Protein AF-I3YN55-F1 (afdb_monomer)

pLDDT: mean 70.25, std 20.02, range [33.38, 95.06]

Secondary structure (DSSP, 8-state):
-------------------------------------SB-HHHHHHHHHHHTTT-TTS-EEEEEEESTTSSS--TTPEEEEEEE-BSS-SS-S-EEEEEEETTEEEEEEEGGGTTTTTB-GGG-B---GGGS--B-GGG----EEEEEETTEEEE----

Structure (mmCIF, N/CA/C/O backbone):
data_AF-I3YN55-F1
#
_entry.id   AF-I3YN55-F1
#
loop_
_atom_site.group_PDB
_atom_site.id
_atom_site.type_symbol
_atom_site.label_atom_id
_atom_site.label_alt_id
_atom_site.label_comp_id
_atom_site.label_asym_id
_atom_site.label_entity_id
_atom_site.label_seq_id
_atom_site.pdbx_PDB_ins_code
_atom_site.Cartn_x
_atom_site.Cartn_y
_atom_site.Cartn_z
_atom_site.occupancy
_atom_site.B_iso_or_equiv
_atom_site.auth_seq_id
_atom_site.auth_comp_id
_atom_site.auth_asym_id
_atom_site.auth_atom_id
_atom_site.pdbx_PDB_model_num
ATOM 1 N N . MET A 1 1 ? 53.412 31.666 61.184 1.00 39.62 1 MET A N 1
ATOM 2 C CA . MET A 1 1 ? 52.924 32.895 60.521 1.00 39.62 1 MET A CA 1
ATOM 3 C C . MET A 1 1 ? 53.647 33.026 59.184 1.00 39.62 1 MET A C 1
ATOM 5 O O . MET A 1 1 ? 54.823 33.359 59.178 1.00 39.62 1 MET A O 1
ATOM 9 N N . LYS A 1 2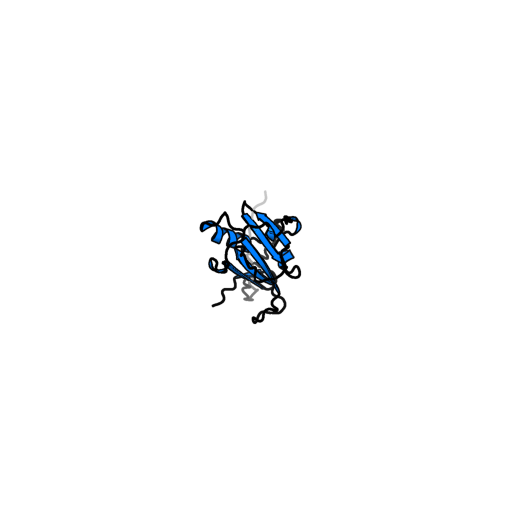 ? 53.005 32.648 58.071 1.00 39.28 2 LYS A N 1
ATOM 10 C CA . LYS A 1 2 ? 53.581 32.730 56.717 1.00 39.28 2 LYS A CA 1
ATOM 11 C C . LYS A 1 2 ? 52.986 33.952 56.015 1.00 39.28 2 LYS A C 1
ATOM 13 O O . LYS A 1 2 ? 51.767 34.058 55.927 1.00 39.28 2 LYS A O 1
ATOM 18 N N . LYS A 1 3 ? 53.842 34.877 55.572 1.00 41.66 3 LYS A N 1
ATOM 19 C CA . LYS A 1 3 ? 53.469 36.016 54.728 1.00 41.66 3 LYS A CA 1
ATOM 20 C C . LYS A 1 3 ? 53.545 35.595 53.252 1.00 41.66 3 LYS A C 1
ATOM 22 O O . LYS A 1 3 ? 54.536 35.008 52.835 1.00 41.66 3 LYS A O 1
ATOM 27 N N . ILE A 1 4 ? 52.436 35.857 52.560 1.00 52.75 4 ILE A N 1
ATOM 28 C CA . ILE A 1 4 ? 52.200 36.225 51.148 1.00 52.75 4 ILE A CA 1
ATOM 29 C C . ILE A 1 4 ? 53.457 36.388 50.276 1.00 52.75 4 ILE A C 1
ATOM 31 O O . ILE A 1 4 ? 54.363 37.074 50.721 1.00 52.75 4 ILE A O 1
ATOM 35 N N . VAL A 1 5 ? 53.432 35.895 49.023 1.00 51.53 5 VAL A N 1
ATOM 36 C CA . VAL A 1 5 ? 53.546 36.714 47.785 1.00 51.53 5 VAL A CA 1
ATOM 37 C C . VAL A 1 5 ? 52.981 35.931 46.586 1.00 51.53 5 VAL A C 1
ATOM 39 O O . VAL A 1 5 ? 53.436 34.841 46.255 1.00 51.53 5 VAL A O 1
ATOM 42 N N . LEU A 1 6 ? 51.965 36.531 45.963 1.00 48.44 6 LEU A N 1
ATOM 43 C CA . LEU A 1 6 ? 51.411 36.246 44.638 1.00 48.44 6 LEU A CA 1
ATOM 44 C C . LEU A 1 6 ? 52.438 36.623 43.559 1.00 48.44 6 LEU A C 1
ATOM 46 O O . LEU A 1 6 ? 52.947 37.741 43.595 1.00 48.44 6 LEU A O 1
ATOM 50 N N . LEU A 1 7 ? 52.655 35.775 42.551 1.00 42.97 7 LEU A N 1
ATOM 51 C CA . LEU A 1 7 ? 53.180 36.249 41.270 1.00 42.97 7 LEU A CA 1
ATOM 52 C C . LEU A 1 7 ? 52.456 35.557 40.112 1.00 42.97 7 LEU A C 1
ATOM 54 O O . LEU A 1 7 ? 52.607 34.363 39.874 1.00 42.97 7 LEU A O 1
ATOM 58 N N . PHE A 1 8 ? 51.632 36.351 39.432 1.00 48.06 8 PHE A N 1
ATOM 59 C CA . PHE A 1 8 ? 51.038 36.059 38.135 1.00 48.06 8 PHE A CA 1
ATOM 60 C C . PHE A 1 8 ? 52.136 36.085 37.068 1.00 48.06 8 PHE A C 1
ATOM 62 O O . PHE A 1 8 ? 52.762 37.122 36.860 1.00 48.06 8 PHE A O 1
ATOM 69 N N . THR A 1 9 ? 52.303 34.994 36.328 1.00 55.94 9 THR A N 1
ATOM 70 C CA . THR A 1 9 ? 52.947 35.023 35.012 1.00 55.94 9 THR A CA 1
ATOM 71 C C . THR A 1 9 ? 52.042 34.332 34.006 1.00 55.94 9 THR A C 1
ATOM 73 O O . THR A 1 9 ? 51.956 33.112 33.907 1.00 55.94 9 THR A O 1
ATOM 76 N N . VAL A 1 10 ? 51.321 35.176 33.271 1.00 47.19 10 VAL A N 1
ATOM 77 C CA . VAL A 1 10 ? 50.621 34.834 32.038 1.00 47.19 10 VAL A CA 1
ATOM 78 C C . VAL A 1 10 ? 51.676 34.484 30.991 1.00 47.19 10 VAL A C 1
ATOM 80 O O . VAL A 1 10 ? 52.500 35.328 30.648 1.00 47.19 10 VAL A O 1
ATOM 83 N N . LEU A 1 11 ? 51.633 33.262 30.462 1.00 40.94 11 LEU A N 1
ATOM 84 C CA . LEU A 1 11 ? 52.306 32.917 29.213 1.00 40.94 11 LEU A CA 1
ATOM 85 C C . LEU A 1 11 ? 51.248 32.430 28.222 1.00 40.94 11 LEU A C 1
ATOM 87 O O . LEU A 1 11 ? 50.821 31.278 28.235 1.00 40.94 11 LEU A O 1
ATOM 91 N N . VAL A 1 12 ? 50.793 33.362 27.389 1.00 47.50 12 VAL A N 1
ATOM 92 C CA . VAL A 1 12 ? 50.021 33.073 26.183 1.00 47.50 12 VAL A CA 1
ATOM 93 C C . VAL A 1 12 ? 51.016 32.637 25.113 1.00 47.50 12 VAL A C 1
ATOM 95 O O . VAL A 1 12 ? 51.844 33.435 24.678 1.00 47.50 12 VAL A O 1
ATOM 98 N N . LEU A 1 13 ? 50.923 31.386 24.668 1.00 43.25 13 LEU A N 1
ATOM 99 C CA . LEU A 1 13 ? 51.527 30.942 23.415 1.00 43.25 13 LEU A CA 1
ATOM 100 C C . LEU A 1 13 ? 50.423 30.819 22.365 1.00 43.25 13 LEU A C 1
ATOM 102 O O . LEU A 1 13 ? 49.684 29.840 22.311 1.00 43.25 13 LEU A O 1
ATOM 106 N N . PHE A 1 14 ? 50.324 31.852 21.529 1.00 42.97 14 PHE A N 1
ATOM 107 C CA . PHE A 1 14 ? 49.697 31.770 20.217 1.00 42.97 14 PHE A CA 1
ATOM 108 C C . PHE A 1 14 ? 50.627 30.994 19.282 1.00 42.97 14 PHE A C 1
ATOM 110 O O . PHE A 1 14 ? 51.683 31.504 18.918 1.00 42.97 14 PHE A O 1
ATOM 117 N N . ALA A 1 15 ? 50.218 29.804 18.847 1.00 42.38 15 ALA A N 1
ATOM 118 C CA . ALA A 1 15 ? 50.625 29.241 17.560 1.00 42.38 15 ALA A CA 1
ATOM 119 C C . ALA A 1 15 ? 49.695 28.082 17.182 1.00 42.38 15 ALA A C 1
ATOM 121 O O . ALA A 1 15 ? 49.741 27.011 17.778 1.00 42.38 15 ALA A O 1
ATOM 122 N N . GLY A 1 16 ? 48.851 28.304 16.174 1.00 35.97 16 GLY A N 1
ATOM 123 C CA . GLY A 1 16 ? 47.953 27.279 15.652 1.00 35.97 16 GLY A CA 1
ATOM 124 C C . GLY A 1 16 ? 47.027 27.782 14.552 1.00 35.97 16 GLY A C 1
ATOM 125 O O . GLY A 1 16 ? 45.818 27.598 14.629 1.00 35.97 16 GLY A O 1
ATOM 126 N N . CYS A 1 17 ? 47.571 28.442 13.527 1.00 40.53 17 CYS A N 1
ATOM 127 C CA . CYS A 1 17 ? 46.840 28.659 12.282 1.00 40.53 17 CYS A CA 1
ATOM 128 C C . CYS A 1 17 ? 46.545 27.309 11.614 1.00 40.53 17 CYS A C 1
ATOM 130 O O . CYS A 1 17 ? 47.478 26.615 11.218 1.00 40.53 17 CYS A O 1
ATOM 132 N N . LYS A 1 18 ? 45.268 26.998 11.372 1.00 40.03 18 LYS A N 1
ATOM 133 C CA . LYS A 1 18 ? 44.796 26.611 10.032 1.00 40.03 18 LYS A CA 1
ATOM 134 C C . LYS A 1 18 ? 43.278 26.706 9.942 1.00 40.03 18 LYS A C 1
ATOM 136 O O . LYS A 1 18 ? 42.528 26.039 10.644 1.00 40.03 18 LYS A O 1
ATOM 141 N N . HIS A 1 19 ? 42.852 27.567 9.030 1.00 44.50 19 HIS A N 1
ATOM 142 C CA . HIS A 1 19 ? 41.476 27.736 8.614 1.00 44.50 19 HIS A CA 1
ATOM 143 C C . HIS A 1 19 ? 41.019 26.475 7.865 1.00 44.50 19 HIS A C 1
ATOM 145 O O . HIS A 1 19 ? 41.485 26.194 6.763 1.00 44.50 19 HIS A O 1
ATOM 151 N N . ARG A 1 20 ? 40.085 25.732 8.451 1.00 36.06 20 ARG A N 1
ATOM 152 C CA . ARG A 1 20 ? 39.015 25.046 7.724 1.00 36.06 20 ARG A CA 1
ATOM 153 C C . ARG A 1 20 ? 37.811 25.044 8.650 1.00 36.06 20 ARG A C 1
ATOM 155 O O . ARG A 1 20 ? 37.790 24.322 9.640 1.00 36.06 20 ARG A O 1
ATOM 162 N N . LYS A 1 21 ? 36.809 25.865 8.327 1.00 37.12 21 LYS A N 1
ATOM 163 C CA . LYS A 1 21 ? 35.440 25.581 8.751 1.00 37.12 21 LYS A CA 1
ATOM 164 C C . LYS A 1 21 ? 35.096 24.223 8.146 1.00 37.12 21 LYS A C 1
ATOM 166 O O . LYS A 1 21 ? 34.799 24.135 6.960 1.00 37.12 21 LYS A O 1
ATOM 171 N N . ALA A 1 22 ? 35.201 23.167 8.941 1.00 35.62 22 ALA A N 1
ATOM 172 C CA . ALA A 1 22 ? 34.354 22.018 8.712 1.00 35.62 22 ALA A CA 1
ATOM 173 C C . ALA A 1 22 ? 32.947 22.516 9.036 1.00 35.62 22 ALA A C 1
ATOM 175 O O . ALA A 1 22 ? 32.636 22.802 10.192 1.00 35.62 22 ALA A O 1
ATOM 176 N N . ILE A 1 23 ? 32.129 22.713 8.003 1.00 35.97 23 ILE A N 1
ATOM 177 C CA . ILE A 1 23 ? 30.688 22.644 8.193 1.00 35.97 23 ILE A CA 1
ATOM 178 C C . ILE A 1 23 ? 30.477 21.219 8.685 1.00 35.97 23 ILE A C 1
ATOM 180 O O . ILE A 1 23 ? 30.603 20.262 7.923 1.00 35.97 23 ILE A O 1
ATOM 184 N N . ARG A 1 24 ? 30.287 21.081 9.994 1.00 33.38 24 ARG A N 1
ATOM 185 C CA . ARG A 1 24 ? 29.688 19.891 10.564 1.00 33.38 24 ARG A CA 1
ATOM 186 C C . ARG A 1 24 ? 28.245 19.980 10.087 1.00 33.38 24 ARG A C 1
ATOM 188 O O . ARG A 1 24 ? 27.444 20.698 10.671 1.00 33.38 24 ARG A O 1
ATOM 195 N N . VAL A 1 25 ? 27.973 19.384 8.929 1.00 37.00 25 VAL A N 1
ATOM 196 C CA . VAL A 1 25 ? 26.637 18.858 8.697 1.00 37.00 25 VAL A CA 1
ATOM 197 C C . VAL A 1 25 ? 26.527 17.820 9.799 1.00 37.00 25 VAL A C 1
ATOM 199 O O . VAL A 1 25 ? 27.290 16.852 9.815 1.00 37.00 25 VAL A O 1
ATOM 202 N N . GLU A 1 26 ? 25.742 18.133 10.825 1.00 34.25 26 GLU A N 1
ATOM 203 C CA . GLU A 1 26 ? 25.137 17.087 11.627 1.00 34.25 26 GLU A CA 1
ATOM 204 C C . GLU A 1 26 ? 24.426 16.201 10.616 1.00 34.25 26 GLU A C 1
ATOM 206 O O . GLU A 1 26 ? 23.372 16.536 10.084 1.00 34.25 26 GLU A O 1
ATOM 211 N N . ASP A 1 27 ? 25.110 15.123 10.252 1.00 37.09 27 ASP A N 1
ATOM 212 C CA . ASP A 1 27 ? 24.478 13.944 9.714 1.00 37.09 27 ASP A CA 1
ATOM 213 C C . ASP A 1 27 ? 23.685 13.382 10.893 1.00 37.09 27 ASP A C 1
ATOM 215 O O . ASP A 1 27 ? 24.118 12.470 11.601 1.00 37.09 27 ASP A O 1
ATOM 219 N N . GLU A 1 28 ? 22.542 14.017 11.165 1.00 37.75 28 GLU A N 1
ATOM 220 C CA . GLU A 1 28 ? 21.401 13.336 11.748 1.00 37.75 28 GLU A CA 1
ATOM 221 C C . GLU A 1 28 ? 20.988 12.290 10.713 1.00 37.75 28 GLU A C 1
ATOM 223 O O . GLU A 1 28 ? 19.987 12.408 10.013 1.00 37.75 28 GLU A O 1
ATOM 228 N N . THR A 1 29 ? 21.808 11.244 10.606 1.00 42.94 29 THR A N 1
ATOM 229 C CA . THR A 1 29 ? 21.285 9.923 10.316 1.00 42.94 29 THR A CA 1
ATOM 230 C C . THR A 1 29 ? 20.103 9.783 11.261 1.00 42.94 29 THR A C 1
ATOM 232 O O . THR A 1 29 ? 20.299 9.885 12.480 1.00 42.94 29 THR A O 1
ATOM 235 N N . PRO A 1 30 ? 18.867 9.625 10.759 1.00 40.34 30 PRO A N 1
ATOM 236 C CA . PRO A 1 30 ? 17.806 9.214 11.636 1.00 40.34 30 PRO A CA 1
ATOM 237 C C . PRO A 1 30 ? 18.299 7.878 12.173 1.00 40.34 30 PRO A C 1
ATOM 239 O O . PRO A 1 30 ? 18.403 6.891 11.442 1.00 40.34 30 PRO A O 1
ATOM 242 N N . GLN A 1 31 ? 18.663 7.857 13.452 1.00 40.09 31 GLN A N 1
ATOM 243 C CA . GLN A 1 31 ? 18.502 6.669 14.255 1.00 40.09 31 GLN A CA 1
ATOM 244 C C . GLN A 1 31 ? 17.010 6.362 14.153 1.00 40.09 31 GLN A C 1
ATOM 246 O O . GLN A 1 31 ? 16.216 6.803 14.978 1.00 40.09 31 GLN A O 1
ATOM 251 N N . ASN A 1 32 ? 16.628 5.661 13.081 1.00 40.75 32 ASN A N 1
ATOM 252 C CA . ASN A 1 32 ? 15.409 4.893 13.018 1.00 40.75 32 ASN A CA 1
ATOM 253 C C . ASN A 1 32 ? 15.582 3.875 14.141 1.00 40.75 32 ASN A C 1
ATOM 255 O O . ASN A 1 32 ? 16.064 2.762 13.948 1.00 40.75 32 ASN A O 1
ATOM 259 N N . SER A 1 33 ? 15.209 4.274 15.358 1.00 42.28 33 SER A N 1
ATOM 260 C CA . SER A 1 33 ? 14.416 3.373 16.163 1.00 42.28 33 SER A CA 1
ATOM 261 C C . SER A 1 33 ? 13.395 2.806 15.195 1.00 42.28 33 SER A C 1
ATOM 263 O O . SER A 1 33 ? 12.657 3.579 14.583 1.00 42.28 33 SER A O 1
ATOM 265 N N . GLU A 1 34 ? 13.444 1.499 14.974 1.00 49.69 34 GLU A N 1
ATOM 266 C CA . GLU A 1 34 ? 12.365 0.742 14.360 1.00 49.69 34 GLU A CA 1
ATOM 267 C C . GLU A 1 34 ? 11.110 0.986 15.213 1.00 49.69 34 GLU A C 1
ATOM 269 O O . GLU A 1 34 ? 10.690 0.154 16.015 1.00 49.69 34 GLU A O 1
ATOM 274 N N . GLU A 1 35 ? 10.520 2.178 15.120 1.00 55.62 35 GLU A N 1
ATOM 275 C CA . GLU A 1 35 ? 9.115 2.337 15.396 1.00 55.62 35 GLU A CA 1
ATOM 276 C C . GLU A 1 35 ? 8.470 1.327 14.464 1.00 55.62 35 GLU A C 1
ATOM 278 O O . GLU A 1 35 ? 8.640 1.398 13.248 1.00 55.62 35 GLU A O 1
ATOM 283 N N . SER A 1 36 ? 7.844 0.316 15.060 1.00 66.31 36 SER A N 1
ATOM 284 C CA . SER A 1 36 ? 7.122 -0.741 14.365 1.00 66.31 36 SER A CA 1
ATOM 285 C C . SER A 1 36 ? 5.967 -0.104 13.587 1.00 66.31 36 SER A C 1
ATOM 287 O O . SER A 1 36 ? 4.820 -0.120 14.035 1.00 66.31 36 SER A O 1
ATOM 289 N N . PHE A 1 37 ? 6.264 0.518 12.449 1.00 83.94 37 PHE A N 1
ATOM 290 C CA . PHE A 1 37 ? 5.278 1.141 11.589 1.00 83.94 37 PHE A CA 1
ATOM 291 C C . PHE A 1 37 ? 4.556 0.052 10.799 1.00 83.94 37 PHE A C 1
ATOM 293 O O . PHE A 1 37 ? 5.160 -0.896 10.307 1.00 83.94 37 PHE A O 1
ATOM 300 N N . VAL A 1 38 ? 3.238 0.193 10.667 1.00 92.00 38 VAL A N 1
ATOM 301 C CA . VAL A 1 38 ? 2.433 -0.727 9.849 1.00 92.00 38 VAL A CA 1
ATOM 302 C C . VAL A 1 38 ? 2.576 -0.389 8.365 1.00 92.00 38 VAL A C 1
ATOM 304 O O . VAL A 1 38 ? 2.669 -1.280 7.529 1.00 92.00 38 VAL A O 1
ATOM 307 N N . LEU A 1 39 ? 2.626 0.905 8.044 1.00 92.75 39 LEU A N 1
ATOM 308 C CA . LEU A 1 39 ? 2.874 1.456 6.714 1.00 92.75 39 LEU A CA 1
ATOM 309 C C . LEU A 1 39 ? 3.794 2.667 6.865 1.00 92.75 39 LEU A C 1
ATOM 311 O O . LEU A 1 39 ? 3.651 3.427 7.826 1.00 92.75 39 LEU A O 1
ATOM 315 N N . HIS A 1 40 ? 4.723 2.845 5.929 1.00 92.69 40 HIS A N 1
ATOM 316 C CA . HIS A 1 40 ? 5.739 3.886 6.000 1.00 92.69 40 HIS A CA 1
ATOM 317 C C . HIS A 1 40 ? 5.105 5.273 6.250 1.00 92.69 40 HIS A C 1
ATOM 319 O O . HIS A 1 40 ? 4.161 5.645 5.536 1.00 92.69 40 HIS A O 1
ATOM 325 N N . PRO A 1 41 ? 5.617 6.077 7.207 1.00 89.25 41 PRO A N 1
ATOM 326 C CA . PRO A 1 41 ? 4.986 7.329 7.635 1.00 89.25 41 PRO A CA 1
ATOM 327 C C . PRO A 1 41 ? 4.672 8.312 6.503 1.00 89.25 41 PRO A C 1
ATOM 329 O O . PRO A 1 41 ? 3.614 8.931 6.507 1.00 89.25 41 PRO A O 1
ATOM 332 N N . THR A 1 42 ? 5.539 8.425 5.492 1.00 89.00 42 THR A N 1
ATOM 333 C CA . THR A 1 42 ? 5.302 9.283 4.315 1.00 89.00 42 THR A CA 1
ATOM 334 C C . THR A 1 42 ? 4.063 8.876 3.514 1.00 89.00 42 THR A C 1
ATOM 336 O O . THR A 1 42 ? 3.304 9.739 3.077 1.00 89.00 42 THR A O 1
ATOM 339 N N . ILE A 1 43 ? 3.836 7.571 3.337 1.00 90.31 43 ILE A N 1
ATOM 340 C CA . ILE A 1 43 ? 2.669 7.051 2.613 1.00 90.31 43 ILE A CA 1
ATOM 341 C C . ILE A 1 43 ? 1.415 7.303 3.456 1.00 90.31 43 ILE A C 1
ATOM 343 O O . ILE A 1 43 ? 0.413 7.802 2.950 1.00 90.31 43 ILE A O 1
ATOM 347 N N . MET A 1 44 ? 1.499 7.040 4.764 1.00 89.62 44 MET A N 1
ATOM 348 C CA . MET A 1 44 ? 0.417 7.306 5.714 1.00 89.62 44 MET A CA 1
ATOM 349 C C . MET A 1 44 ? 0.032 8.790 5.764 1.00 89.62 44 MET A C 1
ATOM 351 O O . MET A 1 44 ? -1.150 9.129 5.753 1.00 89.62 44 MET A O 1
ATOM 355 N N . ALA A 1 45 ? 1.019 9.686 5.793 1.00 88.31 45 ALA A N 1
ATOM 356 C CA . ALA A 1 45 ? 0.799 11.127 5.790 1.00 88.31 45 ALA A CA 1
ATOM 357 C C . ALA A 1 45 ? 0.060 11.575 4.525 1.00 88.31 45 ALA A C 1
ATOM 359 O O . ALA A 1 45 ? -0.890 12.347 4.623 1.00 88.31 45 ALA A O 1
ATOM 360 N N . ALA A 1 46 ? 0.435 11.034 3.363 1.00 86.75 46 ALA A N 1
ATOM 361 C CA . ALA A 1 46 ? -0.274 11.299 2.120 1.00 86.75 46 ALA A CA 1
ATOM 362 C C . ALA A 1 46 ? -1.722 10.801 2.189 1.00 86.75 46 ALA A C 1
ATOM 364 O O . ALA A 1 46 ? -2.640 11.577 1.956 1.00 86.75 46 ALA A O 1
ATOM 365 N N . ILE A 1 47 ? -1.955 9.549 2.597 1.00 87.25 47 ILE A N 1
ATOM 366 C CA . ILE A 1 47 ? -3.315 9.015 2.775 1.00 87.25 47 ILE A CA 1
ATOM 367 C C . ILE A 1 47 ? -4.155 9.928 3.679 1.00 87.25 47 ILE A C 1
ATOM 369 O O . ILE A 1 47 ? -5.303 10.209 3.352 1.00 87.25 47 ILE A O 1
ATOM 373 N N . LYS A 1 48 ? -3.597 10.428 4.788 1.00 85.25 48 LYS A N 1
ATOM 374 C CA . LYS A 1 48 ? -4.294 11.353 5.696 1.00 85.25 48 LYS A CA 1
ATOM 375 C C . LYS A 1 48 ? -4.580 12.706 5.035 1.00 85.25 48 LYS A C 1
ATOM 377 O O . LYS A 1 48 ? -5.696 13.202 5.163 1.00 85.25 48 LYS A O 1
ATOM 382 N N . GLU A 1 49 ? -3.625 13.267 4.295 1.00 83.56 49 GLU A N 1
ATOM 383 C CA . GLU A 1 49 ? -3.797 14.494 3.498 1.00 83.56 49 GLU A CA 1
ATOM 384 C C . GLU A 1 49 ? -4.989 14.366 2.531 1.00 83.56 49 GLU A C 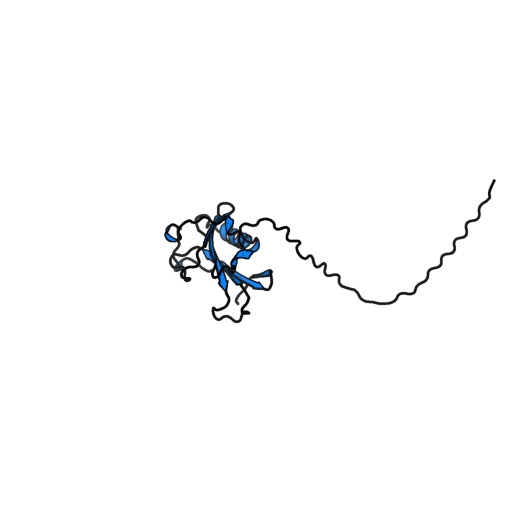1
ATOM 386 O O . GLU A 1 49 ? -5.846 15.249 2.482 1.00 83.56 49 GLU A O 1
ATOM 391 N N . PHE A 1 50 ? -5.113 13.228 1.841 1.00 75.94 50 PHE A N 1
ATOM 392 C CA . PHE A 1 50 ? -6.227 12.960 0.925 1.00 75.94 50 PHE A CA 1
ATOM 393 C C . PHE A 1 50 ? -7.520 12.535 1.640 1.00 75.94 50 PHE A C 1
ATOM 395 O O . PHE A 1 50 ? -8.615 12.891 1.207 1.00 75.94 50 PHE A O 1
ATOM 402 N N . GLY A 1 51 ? -7.428 11.826 2.765 1.00 68.88 51 GLY A N 1
ATOM 403 C CA . GLY A 1 51 ? -8.566 11.332 3.546 1.00 68.88 51 GLY A CA 1
ATOM 404 C C . GLY A 1 51 ? -9.333 12.426 4.277 1.00 68.88 51 GLY A C 1
ATOM 405 O O . GLY A 1 51 ? -10.553 12.328 4.415 1.00 68.88 51 GLY A O 1
ATOM 406 N N . LEU A 1 52 ? -8.656 13.518 4.642 1.00 56.44 52 LEU A N 1
ATOM 407 C CA . LEU A 1 52 ? -9.289 14.733 5.161 1.00 56.44 52 LEU A CA 1
ATOM 408 C C . LEU A 1 52 ? -10.199 15.433 4.125 1.00 56.44 52 LEU A C 1
ATOM 410 O O . LEU A 1 52 ? -10.908 16.366 4.489 1.00 56.44 52 LEU A O 1
ATOM 414 N N . SER A 1 53 ? -10.235 14.973 2.862 1.00 51.06 53 SER A N 1
ATOM 415 C CA . SER A 1 53 ? -11.011 15.584 1.770 1.00 51.06 53 SER A CA 1
ATOM 416 C C . SER A 1 53 ? -12.356 14.913 1.404 1.00 51.06 53 SER A C 1
ATOM 418 O O . SER A 1 53 ? -12.898 15.242 0.354 1.00 51.06 53 SER A O 1
ATOM 420 N N . ASN A 1 54 ? -12.960 14.091 2.289 1.00 54.62 54 ASN A N 1
ATOM 421 C CA . ASN A 1 54 ? -14.346 13.531 2.223 1.00 54.62 54 ASN A CA 1
ATOM 422 C C . ASN A 1 54 ? -14.524 12.049 1.803 1.00 54.62 54 ASN A C 1
ATOM 424 O O . ASN A 1 54 ? -15.594 11.682 1.313 1.00 54.62 54 ASN A O 1
ATOM 428 N N . HIS A 1 55 ? -13.534 11.168 1.989 1.00 61.03 55 HIS A N 1
ATOM 429 C CA . HIS A 1 55 ? -13.578 9.806 1.416 1.00 61.03 55 HIS A CA 1
ATOM 430 C C . HIS A 1 55 ? -13.244 8.672 2.398 1.00 61.03 55 HIS A C 1
ATOM 432 O O . HIS A 1 55 ? -12.506 7.748 2.064 1.00 61.03 55 HIS A O 1
ATOM 438 N N . THR A 1 56 ? -13.788 8.717 3.617 1.00 62.88 56 THR A N 1
ATOM 439 C CA . THR A 1 56 ? -13.563 7.670 4.635 1.00 62.88 56 THR A CA 1
ATOM 440 C C . THR A 1 56 ? -14.197 6.318 4.293 1.00 62.88 56 THR A C 1
ATOM 442 O O . THR A 1 56 ? -13.864 5.319 4.918 1.00 62.88 56 THR A O 1
ATOM 445 N N . ASP A 1 57 ? -15.091 6.258 3.303 1.00 72.00 57 ASP A N 1
ATOM 446 C CA . ASP A 1 57 ? -15.736 5.026 2.842 1.00 72.00 57 ASP A CA 1
ATOM 447 C C . ASP A 1 57 ? -14.980 4.326 1.698 1.00 72.00 57 ASP A C 1
ATOM 449 O O . ASP A 1 57 ? -15.464 3.324 1.159 1.00 72.00 57 ASP A O 1
ATOM 453 N N . ARG A 1 58 ? -13.822 4.867 1.295 1.00 81.56 58 ARG A N 1
ATOM 454 C CA . ARG A 1 58 ? -13.015 4.369 0.178 1.00 81.56 58 ARG A CA 1
ATOM 455 C C . ARG A 1 58 ? -11.784 3.628 0.682 1.00 81.56 58 ARG A C 1
ATOM 457 O O . ARG A 1 58 ? -11.143 4.040 1.643 1.00 81.56 58 ARG A O 1
ATOM 464 N N . ILE A 1 59 ? -11.434 2.554 -0.018 1.00 88.81 59 ILE A N 1
ATOM 465 C CA . ILE A 1 59 ? -10.204 1.801 0.230 1.00 88.81 59 ILE A CA 1
ATOM 466 C C . ILE A 1 59 ? -9.083 2.462 -0.569 1.00 88.81 59 ILE A C 1
ATOM 468 O O . ILE A 1 59 ? -9.214 2.653 -1.780 1.00 88.81 59 ILE A O 1
ATOM 472 N N . TYR A 1 60 ? -7.987 2.809 0.099 1.00 90.06 60 TYR A N 1
ATOM 473 C CA . TYR A 1 60 ? -6.775 3.267 -0.581 1.00 90.06 60 TYR A CA 1
ATOM 474 C C . TYR A 1 60 ? -6.025 2.068 -1.143 1.00 90.06 60 TYR A C 1
ATOM 476 O O . TYR A 1 60 ? -5.929 1.046 -0.477 1.00 90.06 60 TYR A O 1
ATOM 484 N N . ALA A 1 61 ? -5.476 2.189 -2.342 1.00 90.38 61 ALA A N 1
ATOM 485 C CA . ALA A 1 61 ? -4.595 1.197 -2.931 1.00 90.38 61 ALA A CA 1
ATOM 486 C C . ALA A 1 61 ? -3.173 1.764 -2.987 1.00 90.38 61 ALA A C 1
ATOM 488 O O . ALA A 1 61 ? -2.954 2.854 -3.519 1.00 90.38 61 ALA A O 1
ATOM 489 N N . VAL A 1 62 ? -2.217 1.028 -2.420 1.00 91.31 62 VAL A N 1
ATOM 490 C CA . VAL A 1 62 ? -0.786 1.331 -2.516 1.00 91.31 62 VAL A CA 1
ATOM 491 C C . VAL A 1 62 ? -0.136 0.266 -3.383 1.00 91.31 62 VAL A C 1
ATOM 493 O O . VAL A 1 62 ? -0.184 -0.919 -3.050 1.00 91.31 62 VAL A O 1
ATOM 496 N N . TYR A 1 63 ? 0.468 0.695 -4.485 1.00 89.06 63 TYR A N 1
ATOM 497 C CA . TYR A 1 63 ? 1.169 -0.166 -5.425 1.00 89.06 63 TYR A CA 1
ATOM 498 C C . TYR A 1 63 ? 2.670 0.037 -5.288 1.00 89.06 63 TYR A C 1
ATOM 500 O O . TYR A 1 63 ? 3.161 1.149 -5.470 1.00 89.06 63 TYR A O 1
ATOM 508 N N . PHE A 1 64 ? 3.381 -1.048 -5.015 1.00 88.62 64 PHE A N 1
ATOM 509 C CA . PHE A 1 64 ? 4.830 -1.142 -5.081 1.00 88.62 64 PHE A CA 1
ATOM 510 C C . PHE A 1 64 ? 5.204 -1.894 -6.363 1.00 88.62 64 PHE A C 1
ATOM 512 O O . PHE A 1 64 ? 4.785 -3.041 -6.561 1.00 88.62 64 PHE A O 1
ATOM 519 N N . THR A 1 65 ? 5.956 -1.244 -7.252 1.00 81.19 65 THR A N 1
ATOM 520 C CA . THR A 1 65 ? 6.406 -1.831 -8.524 1.00 81.19 65 THR A CA 1
ATOM 521 C C . THR A 1 65 ? 7.877 -1.534 -8.802 1.00 81.19 65 THR A C 1
ATOM 523 O O . THR A 1 65 ? 8.444 -0.572 -8.286 1.00 81.19 65 THR A O 1
ATOM 526 N N . ASP A 1 66 ? 8.502 -2.398 -9.599 1.00 74.00 66 ASP A N 1
ATOM 527 C CA . ASP A 1 66 ? 9.852 -2.225 -10.125 1.00 74.00 66 ASP A CA 1
ATOM 528 C C . ASP A 1 66 ? 9.847 -1.452 -11.457 1.00 74.00 66 ASP A C 1
ATOM 530 O O . ASP A 1 66 ? 8.942 -1.600 -12.272 1.00 74.00 66 ASP A O 1
ATOM 534 N N . THR A 1 67 ? 10.895 -0.656 -11.682 1.00 59.38 67 THR A N 1
ATOM 535 C CA . THR A 1 67 ? 11.117 0.319 -12.777 1.00 59.38 67 THR A CA 1
ATOM 536 C C . THR A 1 67 ? 11.257 -0.248 -14.205 1.00 59.38 67 THR A C 1
ATOM 538 O O . THR A 1 67 ? 11.841 0.391 -15.081 1.00 59.38 67 THR A O 1
ATOM 541 N N . ASN A 1 68 ? 10.749 -1.445 -14.512 1.00 53.62 68 ASN A N 1
ATOM 542 C CA . ASN A 1 68 ? 10.855 -2.001 -15.877 1.00 53.62 68 ASN A CA 1
ATOM 543 C C . ASN A 1 68 ? 9.782 -1.487 -16.864 1.00 53.62 68 ASN A C 1
ATOM 545 O O . ASN A 1 68 ? 9.671 -1.993 -17.978 1.00 53.62 68 ASN A O 1
ATOM 549 N N . ASP A 1 69 ? 9.012 -0.475 -16.487 1.00 48.19 69 ASP A N 1
ATOM 550 C CA . ASP A 1 69 ? 7.853 0.089 -17.184 1.00 48.19 69 ASP A CA 1
ATOM 551 C C . ASP A 1 69 ? 8.170 1.295 -18.101 1.00 48.19 69 ASP A C 1
ATOM 553 O O . ASP A 1 69 ? 7.268 1.947 -18.624 1.00 48.19 69 ASP A O 1
ATOM 557 N N . GLY A 1 70 ? 9.449 1.536 -18.416 1.00 45.06 70 GLY A N 1
ATOM 558 C CA . GLY A 1 70 ? 9.847 2.336 -19.588 1.00 45.06 70 GLY A CA 1
ATOM 559 C C . GLY A 1 70 ? 10.067 3.836 -19.361 1.00 45.06 70 GLY A C 1
ATOM 560 O O . GLY A 1 70 ? 10.311 4.559 -20.327 1.00 45.06 70 GLY A O 1
ATOM 561 N N . PHE A 1 71 ? 10.056 4.309 -18.114 1.00 42.91 71 PHE A N 1
ATOM 562 C CA . PHE A 1 71 ? 10.529 5.650 -17.759 1.00 42.91 71 PHE A CA 1
ATOM 563 C C . PHE A 1 71 ? 12.012 5.601 -17.365 1.00 42.91 71 PHE A C 1
ATOM 565 O O . PHE A 1 71 ? 12.474 4.633 -16.769 1.00 42.91 71 PHE A O 1
ATOM 572 N N . THR A 1 72 ? 12.790 6.628 -17.723 1.00 43.44 72 THR A N 1
ATOM 573 C CA . THR A 1 72 ? 14.217 6.755 -17.371 1.00 43.44 72 THR A CA 1
ATOM 574 C C . THR A 1 72 ? 14.397 6.939 -15.862 1.00 43.44 72 THR A C 1
ATOM 576 O O . THR A 1 72 ? 14.587 8.053 -15.380 1.00 43.44 72 THR A O 1
ATOM 579 N N . MET A 1 73 ? 14.335 5.839 -15.123 1.00 48.22 73 MET A N 1
ATOM 580 C CA . MET A 1 73 ? 14.726 5.708 -13.722 1.00 48.22 73 MET A CA 1
ATOM 581 C C . MET A 1 73 ? 15.682 4.518 -13.600 1.00 48.22 73 MET A C 1
ATOM 583 O O . MET A 1 73 ? 15.714 3.641 -14.469 1.00 48.22 73 MET A O 1
ATOM 587 N N . LEU A 1 74 ? 16.560 4.529 -12.597 1.00 48.94 74 LEU A N 1
ATOM 588 C CA . LEU A 1 74 ? 17.580 3.492 -12.475 1.00 48.94 74 LEU A CA 1
ATOM 589 C C . LEU A 1 74 ? 16.892 2.171 -12.106 1.00 48.94 74 LEU A C 1
ATOM 591 O O . LEU A 1 74 ? 15.941 2.147 -11.335 1.00 48.94 74 LEU A O 1
ATOM 595 N N . LYS A 1 75 ? 17.406 1.057 -12.640 1.00 47.69 75 LYS A N 1
ATOM 596 C CA . LYS A 1 75 ? 16.882 -0.327 -12.540 1.00 47.69 75 LYS A CA 1
ATOM 597 C C . LYS A 1 75 ? 16.695 -0.870 -11.101 1.00 47.69 75 LYS A C 1
ATOM 599 O O . LYS A 1 75 ? 16.434 -2.054 -10.922 1.00 47.69 75 LYS A O 1
ATOM 604 N N . GLN A 1 76 ? 16.932 -0.051 -10.082 1.00 52.88 76 GLN A N 1
ATOM 605 C CA . GLN A 1 76 ? 16.922 -0.400 -8.662 1.00 52.88 76 GLN A CA 1
ATOM 606 C C . GLN A 1 76 ? 15.870 0.381 -7.864 1.00 52.88 76 GLN A C 1
ATOM 608 O O . GLN A 1 76 ? 15.702 0.105 -6.680 1.00 52.88 76 GLN A O 1
ATOM 613 N N . ASP A 1 77 ? 15.159 1.319 -8.490 1.00 65.31 77 ASP A N 1
ATOM 614 C CA . ASP A 1 77 ? 14.220 2.179 -7.778 1.00 65.31 77 ASP A CA 1
ATOM 615 C C . ASP A 1 77 ? 12.856 1.472 -7.661 1.00 65.31 77 ASP A C 1
ATOM 617 O O . ASP A 1 77 ? 12.298 1.010 -8.664 1.00 65.31 77 ASP A O 1
ATOM 621 N N . THR A 1 78 ? 12.318 1.381 -6.440 1.00 75.38 78 THR A N 1
ATOM 622 C CA . THR A 1 78 ? 10.916 1.000 -6.197 1.00 75.38 78 THR A CA 1
ATOM 623 C C . THR A 1 78 ? 10.033 2.214 -6.473 1.00 75.38 78 THR A C 1
ATOM 625 O O . THR A 1 78 ? 10.269 3.298 -5.933 1.00 75.38 78 THR A O 1
ATOM 628 N N . LEU A 1 79 ? 8.998 2.036 -7.290 1.00 81.69 79 LEU A N 1
ATOM 629 C CA . LEU A 1 79 ? 7.948 3.028 -7.494 1.00 81.69 79 LEU A CA 1
ATOM 630 C C . LEU A 1 79 ? 6.784 2.735 -6.559 1.00 81.69 79 LEU A C 1
ATOM 632 O O . LEU A 1 79 ? 6.337 1.592 -6.441 1.00 81.69 79 LEU A O 1
ATOM 636 N N . ILE A 1 80 ? 6.301 3.786 -5.904 1.00 86.12 80 ILE A N 1
ATOM 637 C CA . ILE A 1 80 ? 5.173 3.727 -4.981 1.00 86.12 80 ILE A CA 1
ATOM 638 C C . ILE A 1 80 ? 4.060 4.590 -5.560 1.00 86.12 80 ILE A C 1
ATOM 640 O O . ILE A 1 80 ? 4.221 5.806 -5.674 1.00 86.12 80 ILE A O 1
ATOM 644 N N . TYR A 1 81 ? 2.927 3.978 -5.889 1.00 86.31 81 TYR A N 1
ATOM 645 C CA . TYR A 1 81 ? 1.726 4.684 -6.325 1.00 86.31 81 TYR A CA 1
ATOM 646 C C . TYR A 1 81 ? 0.649 4.578 -5.262 1.00 86.31 81 TYR A C 1
ATOM 648 O O . TYR A 1 81 ? 0.345 3.492 -4.780 1.00 86.31 81 TYR A O 1
ATOM 656 N N . LEU A 1 82 ? 0.049 5.711 -4.923 1.00 87.50 82 LEU A N 1
ATOM 657 C CA . LEU A 1 82 ? -1.154 5.775 -4.114 1.00 87.50 82 LEU A CA 1
ATOM 658 C C . LEU A 1 82 ? -2.319 6.157 -5.023 1.00 87.50 82 LEU A C 1
ATOM 660 O O . LEU A 1 82 ? -2.250 7.138 -5.771 1.00 87.50 82 LEU A O 1
ATOM 664 N N . SER A 1 83 ? -3.403 5.401 -4.931 1.00 85.69 83 SER A N 1
ATOM 665 C CA . SER A 1 83 ? -4.694 5.733 -5.526 1.00 85.69 83 SER A CA 1
ATOM 666 C C . SER A 1 83 ? -5.824 5.231 -4.627 1.00 85.69 83 SER A C 1
ATOM 668 O O . SER A 1 83 ? -5.590 4.714 -3.533 1.00 85.69 83 SER A O 1
ATOM 670 N N . PHE A 1 84 ? -7.066 5.404 -5.060 1.00 87.12 84 PHE A N 1
ATOM 671 C CA . PHE A 1 84 ? -8.177 4.657 -4.484 1.00 87.12 84 PHE A CA 1
ATOM 672 C C . PHE A 1 84 ? -8.366 3.335 -5.244 1.00 87.12 84 PHE A C 1
ATOM 674 O O . PHE A 1 84 ? -8.021 3.232 -6.420 1.00 87.12 84 PHE A O 1
ATOM 681 N N . LEU A 1 85 ? -8.923 2.325 -4.577 1.00 87.25 85 LEU A N 1
ATOM 682 C CA . LEU A 1 85 ? -9.143 1.003 -5.156 1.00 87.25 85 LEU A CA 1
ATOM 683 C C . LEU A 1 85 ? -10.227 1.030 -6.250 1.00 87.25 85 LEU A C 1
ATOM 685 O O . LEU A 1 85 ? -11.416 1.168 -5.959 1.00 87.25 85 LEU A O 1
ATOM 689 N N . GLU A 1 86 ? -9.817 0.834 -7.498 1.00 84.19 86 GLU A N 1
ATOM 690 C CA . GLU A 1 86 ? -10.682 0.894 -8.680 1.00 84.19 86 GLU A CA 1
ATOM 691 C C . GLU A 1 86 ? -11.184 -0.477 -9.167 1.00 84.19 86 GLU A C 1
ATOM 693 O O . GLU A 1 86 ? -10.678 -1.533 -8.780 1.00 84.19 86 GLU A O 1
ATOM 698 N N . GLU A 1 87 ? -12.239 -0.459 -9.986 1.00 79.44 87 GLU A N 1
ATOM 699 C CA . GLU A 1 87 ? -12.930 -1.648 -10.498 1.00 79.44 87 GLU A CA 1
ATOM 700 C C . GLU A 1 87 ? -12.051 -2.480 -11.436 1.00 79.44 87 GLU A C 1
ATOM 702 O O . GLU A 1 87 ? -11.989 -3.707 -11.294 1.00 79.44 87 GLU A O 1
ATOM 707 N N . THR A 1 88 ? -11.323 -1.798 -12.321 1.00 70.88 88 THR A N 1
ATOM 708 C CA . THR A 1 88 ? -10.340 -2.389 -13.227 1.00 70.88 88 THR A CA 1
ATOM 709 C C . THR A 1 88 ? -8.947 -2.048 -12.715 1.00 70.88 88 THR A C 1
ATOM 711 O O . THR A 1 88 ? -8.382 -1.050 -13.148 1.00 70.88 88 THR A O 1
ATOM 714 N N . PRO A 1 89 ? -8.359 -2.821 -11.787 1.00 60.44 89 PRO A N 1
ATOM 715 C CA . PRO A 1 89 ? -6.970 -2.586 -11.441 1.00 60.44 89 PRO A CA 1
ATOM 716 C C . PRO A 1 89 ? -6.141 -2.845 -12.702 1.00 60.44 89 PRO A C 1
ATOM 718 O O . PRO A 1 89 ? -6.066 -3.981 -13.169 1.00 60.44 89 PRO A O 1
ATOM 721 N N . LEU A 1 90 ? -5.510 -1.808 -13.256 1.00 55.12 90 LEU A N 1
ATOM 722 C CA . LEU A 1 90 ? -4.622 -1.895 -14.427 1.00 55.12 90 LEU A CA 1
ATOM 723 C C . LEU A 1 90 ? -3.357 -2.758 -14.196 1.00 55.12 90 LEU A C 1
ATOM 725 O O . LEU A 1 90 ? -2.415 -2.714 -14.983 1.00 55.12 90 LEU A O 1
ATOM 729 N N . ILE A 1 91 ? -3.302 -3.569 -13.137 1.00 55.47 91 ILE A N 1
ATOM 730 C CA . ILE A 1 91 ? -2.158 -4.405 -12.779 1.00 55.47 91 ILE A CA 1
ATOM 731 C C . ILE A 1 91 ? -2.683 -5.770 -12.331 1.00 55.47 91 ILE A C 1
ATOM 733 O O . ILE A 1 91 ? -3.110 -5.960 -11.190 1.00 55.47 91 ILE A O 1
ATOM 737 N N . ASP A 1 92 ? -2.642 -6.729 -13.250 1.00 51.84 92 ASP A N 1
ATOM 738 C CA . ASP A 1 92 ? -2.994 -8.117 -12.981 1.00 51.84 92 ASP A CA 1
ATOM 739 C C . ASP A 1 92 ? -2.043 -8.708 -11.910 1.00 51.84 92 ASP A C 1
ATOM 741 O O . ASP A 1 92 ? -0.821 -8.740 -12.069 1.00 51.84 92 ASP A O 1
ATOM 745 N N . ALA A 1 93 ? -2.648 -9.126 -10.792 1.00 63.62 93 ALA A N 1
ATOM 746 C CA . ALA A 1 93 ? -2.154 -9.984 -9.706 1.00 63.62 93 ALA A CA 1
ATOM 747 C C . ALA A 1 93 ? -0.856 -9.607 -8.948 1.00 63.62 93 ALA A C 1
ATOM 749 O O . ALA A 1 93 ? 0.141 -10.318 -9.025 1.00 63.62 93 ALA A O 1
ATOM 750 N N . ASN A 1 94 ? -0.911 -8.591 -8.073 1.00 82.50 94 ASN A N 1
ATOM 751 C CA . ASN A 1 94 ? 0.091 -8.382 -7.000 1.00 82.50 94 ASN A CA 1
ATOM 752 C C . ASN A 1 94 ? -0.513 -8.061 -5.619 1.00 82.50 94 ASN A C 1
ATOM 754 O O . ASN A 1 94 ? 0.199 -7.648 -4.706 1.00 82.50 94 ASN A O 1
ATOM 758 N N . TYR A 1 95 ? -1.824 -8.245 -5.449 1.00 90.56 95 TYR A N 1
ATOM 759 C CA . TYR A 1 95 ? -2.514 -7.979 -4.186 1.00 90.56 95 TYR A CA 1
ATOM 760 C C . TYR A 1 95 ? -2.011 -8.892 -3.054 1.00 90.56 95 TYR A C 1
ATOM 762 O O . TYR A 1 95 ? -1.949 -10.113 -3.217 1.00 90.56 95 TYR A O 1
ATOM 770 N N . LYS A 1 96 ? -1.668 -8.303 -1.905 1.00 92.81 96 LYS A N 1
ATOM 771 C CA . LYS A 1 96 ? -1.168 -9.009 -0.712 1.00 92.81 96 LYS A CA 1
ATOM 772 C C . LYS A 1 96 ? -2.189 -9.094 0.416 1.00 92.81 96 LYS A C 1
ATOM 774 O O . LYS A 1 96 ? -2.159 -10.053 1.181 1.00 92.81 96 LYS A O 1
ATOM 779 N N . GLY A 1 97 ? -3.082 -8.116 0.519 1.00 93.75 97 GLY A N 1
ATOM 780 C CA . GLY A 1 97 ? -4.047 -8.025 1.609 1.00 93.75 97 GLY A CA 1
ATOM 781 C C . GLY A 1 97 ? -4.408 -6.583 1.946 1.00 93.75 97 GLY A C 1
ATOM 782 O O . GLY A 1 97 ? -4.019 -5.645 1.244 1.00 93.75 97 GLY A O 1
ATOM 783 N N . ILE A 1 98 ? -5.138 -6.432 3.047 1.00 94.50 98 ILE A N 1
ATOM 784 C CA . ILE A 1 98 ? -5.492 -5.139 3.633 1.00 94.50 98 ILE A CA 1
ATOM 785 C C . ILE A 1 98 ? -4.630 -4.872 4.865 1.00 94.50 98 ILE A C 1
ATOM 787 O O . ILE A 1 98 ? -4.463 -5.754 5.704 1.00 94.50 98 ILE A O 1
ATOM 791 N N . LEU A 1 99 ? -4.139 -3.644 4.997 1.00 94.62 99 LEU A N 1
ATOM 792 C CA . LEU A 1 99 ? -3.693 -3.082 6.266 1.00 94.62 99 LEU A CA 1
ATOM 793 C C . LEU A 1 99 ? -4.797 -2.181 6.815 1.00 94.62 99 LEU A C 1
ATOM 795 O O . LEU A 1 99 ? -5.203 -1.228 6.150 1.00 94.62 99 LEU A O 1
ATOM 799 N N . ASP A 1 100 ? -5.255 -2.473 8.028 1.00 89.50 100 ASP A N 1
ATOM 800 C CA . ASP A 1 100 ? -6.198 -1.624 8.751 1.00 89.50 100 ASP A CA 1
ATOM 801 C C . ASP A 1 100 ? -5.420 -0.706 9.704 1.00 89.50 100 ASP A C 1
ATOM 803 O O . ASP A 1 100 ? -4.755 -1.170 10.632 1.00 89.50 100 ASP A O 1
ATOM 807 N N . ILE A 1 101 ? -5.460 0.604 9.448 1.00 87.69 101 ILE A N 1
ATOM 808 C CA . ILE A 1 101 ? -4.655 1.608 10.153 1.00 87.69 101 ILE A CA 1
ATOM 809 C C . ILE A 1 101 ? -5.532 2.814 10.483 1.00 87.69 101 ILE A C 1
ATOM 811 O O . ILE A 1 101 ? -6.069 3.448 9.583 1.00 87.69 101 ILE A O 1
ATOM 815 N N . ASP A 1 102 ? -5.682 3.156 11.763 1.00 82.81 102 ASP A N 1
ATOM 816 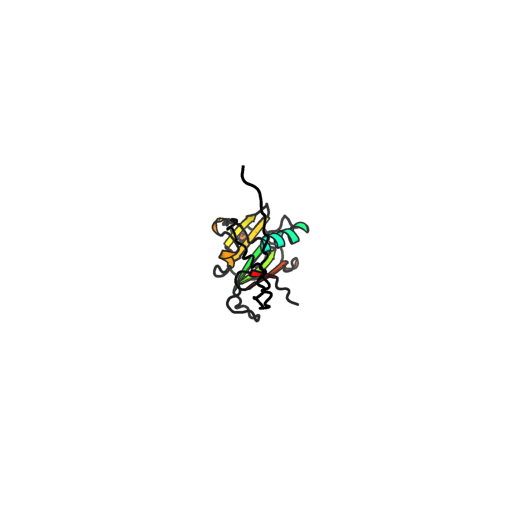C CA . ASP A 1 102 ? -6.467 4.318 12.219 1.00 82.81 102 ASP A CA 1
ATOM 817 C C . ASP A 1 102 ? -7.888 4.403 11.605 1.00 82.81 102 ASP A C 1
ATOM 819 O O . ASP A 1 102 ? -8.376 5.482 11.277 1.00 82.81 102 ASP A O 1
ATOM 823 N N . SER A 1 103 ? -8.583 3.265 11.474 1.00 81.06 103 SER A N 1
ATOM 824 C CA . SER A 1 103 ? -9.907 3.122 10.819 1.00 81.06 103 SER A CA 1
ATOM 825 C C . SER A 1 103 ? -9.916 3.259 9.290 1.00 81.06 103 SER A C 1
ATOM 827 O O . SER A 1 103 ? -10.987 3.288 8.687 1.00 81.06 103 SER A O 1
ATOM 829 N N . LEU A 1 104 ? -8.746 3.330 8.657 1.00 85.75 104 LEU A N 1
ATOM 830 C CA . LEU A 1 104 ? -8.587 3.288 7.209 1.00 85.75 104 LEU A CA 1
ATOM 831 C C . LEU A 1 104 ? -8.181 1.883 6.782 1.00 85.75 104 LEU A C 1
ATOM 833 O O . LEU A 1 104 ? -7.250 1.308 7.344 1.00 85.75 104 LEU A O 1
ATOM 837 N N . SER A 1 105 ? -8.830 1.368 5.746 1.00 89.06 105 SER A N 1
ATOM 838 C CA . SER A 1 105 ? -8.397 0.142 5.081 1.00 89.06 105 SER A CA 1
ATOM 839 C C . SER A 1 105 ? -7.560 0.497 3.856 1.00 89.06 105 SER A C 1
ATOM 841 O O . SER A 1 105 ? -7.993 1.252 2.978 1.00 89.06 105 SER A O 1
ATOM 843 N N . VAL A 1 106 ? -6.352 -0.059 3.796 1.00 92.62 106 VAL A N 1
ATOM 844 C CA . VAL A 1 106 ? -5.384 0.159 2.719 1.00 92.62 106 VAL A CA 1
ATOM 845 C C . VAL A 1 106 ? -5.077 -1.176 2.049 1.00 92.62 106 VAL A C 1
ATOM 847 O O . VAL A 1 106 ? -4.512 -2.074 2.666 1.00 92.62 106 VAL A O 1
ATOM 850 N N . ALA A 1 107 ? -5.447 -1.317 0.782 1.00 93.25 107 ALA A N 1
ATOM 851 C CA . ALA A 1 107 ? -5.087 -2.450 -0.052 1.00 93.25 107 ALA A CA 1
ATOM 852 C C . ALA A 1 107 ? -3.629 -2.338 -0.508 1.00 9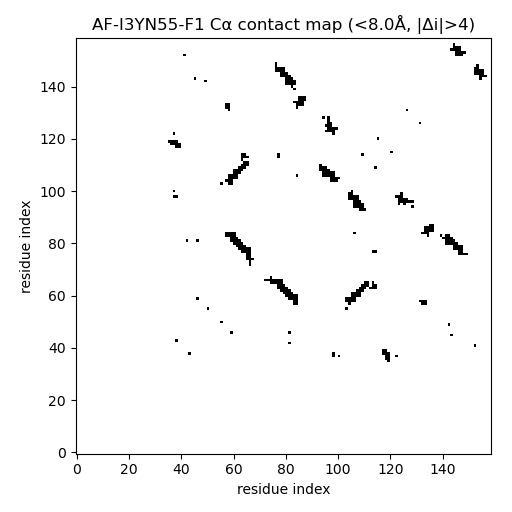3.25 107 ALA A C 1
ATOM 854 O O . ALA A 1 107 ? -3.225 -1.331 -1.091 1.00 93.25 107 ALA A O 1
ATOM 855 N N . ILE A 1 108 ? -2.855 -3.394 -0.269 1.00 93.81 108 ILE A N 1
ATOM 856 C CA . ILE A 1 108 ? -1.448 -3.470 -0.661 1.00 93.81 108 ILE A CA 1
ATOM 857 C C . ILE A 1 108 ? -1.306 -4.321 -1.915 1.00 93.81 108 ILE A C 1
ATOM 859 O O . ILE A 1 108 ? -1.709 -5.486 -1.942 1.00 93.81 108 ILE A O 1
ATOM 863 N N . PHE A 1 109 ? -0.693 -3.736 -2.937 1.00 92.00 109 PHE A N 1
ATOM 864 C CA . PHE A 1 109 ? -0.262 -4.408 -4.151 1.00 92.00 109 PHE A CA 1
ATOM 865 C C . PHE A 1 109 ? 1.260 -4.338 -4.199 1.00 92.00 109 PHE A C 1
ATOM 867 O O . PHE A 1 109 ? 1.825 -3.258 -4.301 1.00 92.00 109 PHE A O 1
ATOM 874 N N . ASP A 1 110 ? 1.932 -5.477 -4.096 1.00 89.38 110 ASP A N 1
ATOM 875 C CA . ASP A 1 110 ? 3.389 -5.531 -4.005 1.00 89.38 110 ASP A CA 1
ATOM 876 C C . ASP A 1 110 ? 3.945 -6.594 -4.946 1.00 89.38 110 ASP A C 1
ATOM 878 O O . ASP A 1 110 ? 3.850 -7.806 -4.707 1.00 89.38 110 ASP A O 1
ATOM 882 N N . LYS A 1 111 ? 4.503 -6.118 -6.055 1.00 82.56 111 LYS A N 1
ATOM 883 C CA . LYS A 1 111 ? 5.099 -6.964 -7.077 1.00 82.56 111 LYS A CA 1
ATOM 884 C C . LYS A 1 111 ? 6.524 -7.319 -6.680 1.00 82.56 111 LYS A C 1
ATOM 886 O O . LYS A 1 111 ? 7.313 -6.457 -6.323 1.00 82.56 111 LYS A O 1
ATOM 891 N N . ASN A 1 112 ? 6.876 -8.600 -6.775 1.00 82.75 112 ASN A N 1
ATOM 892 C CA . ASN A 1 112 ? 8.223 -9.094 -6.450 1.00 82.75 112 ASN A CA 1
ATOM 893 C C . ASN A 1 112 ? 8.695 -8.779 -5.013 1.00 82.75 112 ASN A C 1
ATOM 895 O O . ASN A 1 112 ? 9.885 -8.903 -4.726 1.00 82.75 112 ASN A O 1
ATOM 899 N N . SER A 1 113 ? 7.774 -8.419 -4.110 1.00 85.56 113 SER A N 1
ATOM 900 C CA . SER A 1 113 ? 8.075 -8.035 -2.727 1.00 85.56 113 SER A CA 1
ATOM 901 C C . SER A 1 113 ? 9.024 -6.829 -2.622 1.00 85.56 113 SER A C 1
ATOM 903 O O . SER A 1 113 ? 9.805 -6.729 -1.671 1.00 85.56 113 SER A O 1
ATOM 905 N N . CYS A 1 114 ? 8.989 -5.921 -3.604 1.00 83.75 114 CYS A N 1
ATOM 906 C CA . CYS A 1 114 ? 9.800 -4.702 -3.604 1.00 83.75 114 CYS A CA 1
ATOM 907 C C . CYS A 1 114 ? 9.322 -3.673 -2.564 1.00 83.75 114 CYS A C 1
ATOM 909 O O . CYS A 1 114 ? 10.061 -2.745 -2.227 1.00 83.75 114 CYS A O 1
ATOM 911 N N . GLY A 1 115 ? 8.110 -3.856 -2.030 1.00 87.00 115 GLY A N 1
ATOM 912 C CA . GLY A 1 115 ? 7.502 -3.031 -0.993 1.00 87.00 115 GLY A CA 1
ATOM 913 C C . GLY A 1 115 ? 7.812 -3.438 0.453 1.00 87.00 115 GLY A C 1
ATOM 914 O O . GLY A 1 115 ? 7.428 -2.705 1.358 1.00 87.00 115 GLY A O 1
ATOM 915 N N . ASN A 1 116 ? 8.498 -4.559 0.707 1.00 86.31 116 ASN A N 1
ATOM 916 C CA . ASN A 1 116 ? 8.627 -5.162 2.050 1.00 86.31 116 ASN A CA 1
ATOM 917 C C . ASN A 1 116 ? 9.210 -4.251 3.149 1.00 86.31 116 ASN A C 1
ATOM 919 O O . ASN A 1 116 ? 8.950 -4.486 4.325 1.00 86.31 116 ASN A O 1
ATOM 923 N N . ASN A 1 117 ? 9.988 -3.227 2.792 1.00 87.75 117 ASN A N 1
ATOM 924 C CA . ASN A 1 117 ? 10.538 -2.263 3.756 1.00 87.75 117 ASN A CA 1
ATOM 925 C C . ASN A 1 117 ? 9.587 -1.091 4.045 1.00 87.75 117 ASN A C 1
ATOM 927 O O . ASN A 1 117 ? 9.902 -0.219 4.849 1.00 87.75 117 ASN A O 1
ATOM 931 N N . PHE A 1 118 ? 8.438 -1.036 3.375 1.00 90.62 118 PHE A N 1
ATOM 932 C CA . PHE A 1 118 ? 7.485 0.065 3.463 1.00 90.62 118 PHE A CA 1
ATOM 933 C C . PHE A 1 118 ? 6.193 -0.320 4.172 1.00 90.62 118 PHE A C 1
ATOM 935 O O . PHE A 1 118 ? 5.390 0.567 4.458 1.00 90.62 118 PHE A O 1
ATOM 942 N N . TYR A 1 119 ? 5.984 -1.597 4.486 1.00 93.12 119 TYR A N 1
ATOM 943 C CA . TYR A 1 119 ? 4.846 -2.049 5.277 1.00 93.12 119 TYR A CA 1
ATOM 944 C C . TYR A 1 119 ? 5.154 -3.330 6.057 1.00 93.12 119 TYR A C 1
ATOM 946 O O . TYR A 1 119 ? 5.971 -4.150 5.645 1.00 93.12 119 TYR A O 1
ATOM 954 N N . ASP A 1 120 ? 4.450 -3.532 7.169 1.00 93.44 120 ASP A N 1
ATOM 955 C CA . ASP A 1 120 ? 4.539 -4.758 7.959 1.00 93.44 120 ASP A CA 1
ATOM 956 C C . ASP A 1 120 ? 3.614 -5.836 7.374 1.00 93.44 120 ASP A C 1
ATOM 958 O O . ASP A 1 120 ? 2.404 -5.869 7.619 1.00 93.44 120 ASP A O 1
ATOM 962 N N . SER A 1 121 ? 4.199 -6.753 6.602 1.00 92.44 121 SER A N 1
ATOM 963 C CA . SER A 1 121 ? 3.472 -7.879 5.998 1.00 92.44 121 SER A CA 1
ATOM 964 C C . SER A 1 121 ? 2.789 -8.804 7.015 1.00 92.44 121 SER A C 1
ATOM 966 O O . SER A 1 121 ? 1.821 -9.480 6.667 1.00 92.44 121 SER A O 1
ATOM 968 N N . THR A 1 122 ? 3.225 -8.816 8.281 1.00 93.25 122 THR A N 1
ATOM 969 C CA . THR A 1 122 ? 2.607 -9.639 9.334 1.00 93.25 122 THR A CA 1
ATOM 970 C C . THR A 1 122 ? 1.257 -9.093 9.804 1.00 93.25 122 THR A C 1
ATOM 972 O O . THR A 1 122 ? 0.500 -9.810 10.459 1.00 93.25 122 THR A O 1
ATOM 975 N N . LYS A 1 123 ? 0.932 -7.840 9.460 1.00 94.25 123 LYS A N 1
ATOM 976 C CA . LYS A 1 123 ? -0.337 -7.172 9.793 1.00 94.25 123 LYS A CA 1
ATOM 977 C C . LYS A 1 123 ? -1.387 -7.274 8.690 1.00 94.25 123 LYS A C 1
ATOM 979 O O . LYS A 1 123 ? -2.466 -6.708 8.840 1.00 94.25 123 LYS A O 1
ATOM 984 N N . LEU A 1 124 ? -1.090 -7.968 7.591 1.00 95.06 124 LEU A N 1
ATOM 985 C CA . LEU A 1 124 ? -2.015 -8.101 6.469 1.00 95.06 124 LEU A CA 1
ATOM 986 C C . LEU A 1 124 ? -3.224 -8.979 6.815 1.00 95.06 124 LEU A C 1
ATOM 988 O O . LEU A 1 124 ? -3.094 -10.146 7.187 1.00 95.06 124 LEU A O 1
ATOM 992 N N . SER A 1 125 ? -4.413 -8.436 6.573 1.00 94.50 125 SER A N 1
ATOM 993 C CA . SER A 1 125 ? -5.675 -9.170 6.529 1.00 94.50 125 SER A CA 1
ATOM 994 C C . SER A 1 125 ? -5.865 -9.814 5.149 1.00 94.50 125 SER A C 1
ATOM 996 O O . SER A 1 125 ? -5.801 -9.142 4.119 1.00 94.50 125 SER A O 1
ATOM 998 N N . THR A 1 126 ? -6.164 -11.116 5.108 1.00 89.56 126 THR A N 1
ATOM 999 C CA . THR A 1 126 ? -6.253 -11.936 3.877 1.00 89.56 126 THR A CA 1
ATOM 1000 C C . THR A 1 126 ? -7.593 -11.830 3.134 1.00 89.56 126 THR A C 1
ATOM 1002 O O . THR A 1 126 ? -8.028 -12.768 2.463 1.00 89.56 126 THR A O 1
ATOM 1005 N N . ILE A 1 127 ? -8.275 -10.687 3.236 1.00 91.31 127 ILE A N 1
ATOM 1006 C CA . ILE A 1 127 ? -9.585 -10.472 2.608 1.00 91.31 127 ILE A CA 1
ATOM 1007 C C . ILE A 1 127 ? -9.435 -10.575 1.081 1.00 91.31 127 ILE A C 1
ATOM 1009 O O . ILE A 1 127 ? -8.617 -9.842 0.519 1.00 91.31 127 ILE A O 1
ATOM 1013 N N . PRO A 1 128 ? -10.208 -11.434 0.386 1.00 90.12 128 PRO A N 1
ATOM 1014 C CA . PRO A 1 128 ? -10.131 -11.550 -1.066 1.00 90.12 128 PRO A CA 1
ATOM 1015 C C . PRO A 1 128 ? -10.414 -10.219 -1.765 1.00 90.12 128 PRO A C 1
ATOM 1017 O O . PRO A 1 128 ? -11.388 -9.541 -1.439 1.00 90.12 128 PRO A O 1
ATOM 1020 N N . LEU A 1 129 ? -9.621 -9.885 -2.786 1.00 88.44 129 LEU A N 1
ATOM 1021 C CA . LEU A 1 129 ? -9.785 -8.657 -3.577 1.00 88.44 129 LEU A CA 1
ATOM 1022 C C . LEU A 1 129 ? -11.196 -8.518 -4.182 1.00 88.44 129 LEU A C 1
ATOM 1024 O O . LEU A 1 129 ? -11.704 -7.410 -4.331 1.00 88.44 129 LEU A O 1
ATOM 1028 N N . SER A 1 130 ? -11.849 -9.636 -4.516 1.00 88.12 130 SER A N 1
ATOM 1029 C CA . SER A 1 130 ? -13.230 -9.669 -5.020 1.00 88.12 130 SER A CA 1
ATOM 1030 C C . SER A 1 130 ? -14.270 -9.165 -4.018 1.00 88.12 130 SER A C 1
ATOM 1032 O O . SER A 1 130 ? -15.361 -8.785 -4.425 1.00 88.12 130 SER A O 1
ATOM 1034 N N . ASN A 1 131 ? -13.947 -9.181 -2.723 1.00 89.62 131 ASN A N 1
ATOM 1035 C CA . ASN A 1 131 ? -14.862 -8.803 -1.648 1.00 89.62 131 ASN A CA 1
ATOM 1036 C C . ASN A 1 131 ? -14.702 -7.332 -1.241 1.00 89.62 131 ASN A C 1
ATOM 1038 O O . ASN A 1 131 ? -15.461 -6.842 -0.407 1.00 89.62 131 ASN A O 1
ATOM 1042 N N . LEU A 1 132 ? -13.706 -6.637 -1.791 1.00 87.94 132 LEU A N 1
ATOM 1043 C CA . LEU A 1 132 ? -13.457 -5.234 -1.498 1.00 87.94 132 LEU A CA 1
ATOM 1044 C C . LEU A 1 132 ? -14.384 -4.344 -2.330 1.00 87.94 132 LEU A C 1
ATOM 1046 O O . LEU A 1 132 ? -14.611 -4.601 -3.512 1.00 87.94 132 LEU A O 1
ATOM 1050 N N . LYS A 1 133 ? -14.891 -3.269 -1.717 1.00 87.62 133 LYS A N 1
ATOM 1051 C CA . LYS A 1 133 ? -15.644 -2.228 -2.425 1.00 87.62 133 LYS A CA 1
ATOM 1052 C C . LYS A 1 133 ? -14.682 -1.457 -3.328 1.00 87.62 133 LYS A C 1
ATOM 1054 O O . LYS A 1 133 ? -13.749 -0.825 -2.838 1.00 87.62 133 LYS A O 1
ATOM 1059 N N . LYS A 1 134 ? -14.933 -1.510 -4.632 1.00 86.44 134 LYS A N 1
ATOM 1060 C CA . LYS A 1 134 ? -14.172 -0.807 -5.667 1.00 86.44 134 LYS A CA 1
ATOM 1061 C C . LYS A 1 134 ? -14.998 0.346 -6.216 1.00 86.44 134 LYS A C 1
ATOM 1063 O O . LYS A 1 134 ? -16.227 0.315 -6.134 1.00 86.44 134 LYS A O 1
ATOM 1068 N N . ILE A 1 135 ? -14.331 1.343 -6.770 1.00 84.19 135 ILE A N 1
ATOM 1069 C CA . ILE A 1 135 ? -14.980 2.476 -7.439 1.00 84.19 135 ILE A CA 1
ATOM 1070 C C . ILE A 1 135 ? -14.701 2.470 -8.951 1.00 84.19 135 ILE A C 1
ATOM 1072 O O . ILE A 1 135 ? -13.708 1.882 -9.383 1.00 84.19 135 ILE A O 1
ATOM 1076 N N . PRO A 1 136 ? -15.539 3.123 -9.767 1.00 82.31 136 PRO A N 1
ATOM 1077 C CA . PRO A 1 136 ? -15.309 3.186 -11.206 1.00 82.31 136 PRO A CA 1
ATOM 1078 C C . PRO A 1 136 ? -14.045 3.990 -11.564 1.00 82.31 136 PRO A C 1
ATOM 1080 O O . PRO A 1 136 ? -13.812 5.063 -11.012 1.00 82.31 136 PRO A O 1
ATOM 1083 N N . GLU A 1 137 ? -13.263 3.503 -12.534 1.00 74.19 137 GLU A N 1
ATOM 1084 C CA . GLU A 1 137 ? -11.993 4.110 -12.997 1.00 74.19 137 GLU A CA 1
ATOM 1085 C C . GLU A 1 137 ? -12.147 5.593 -13.381 1.00 74.19 137 GLU A C 1
ATOM 1087 O O . GLU A 1 137 ? -11.370 6.456 -12.977 1.00 74.19 137 GLU A O 1
ATOM 1092 N N . HIS A 1 138 ? -13.213 5.920 -14.112 1.00 70.19 138 HIS A N 1
A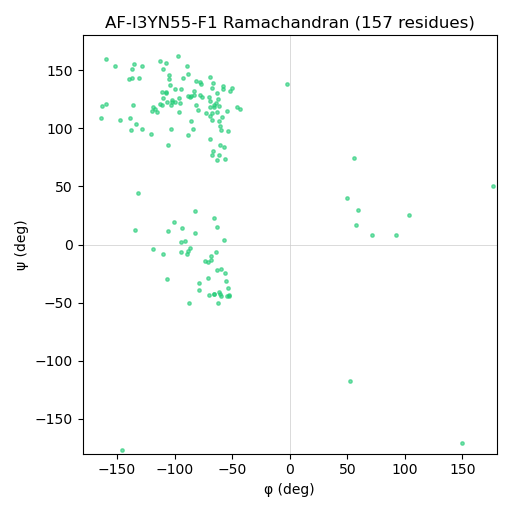TOM 1093 C CA . HIS A 1 138 ? -13.462 7.265 -14.635 1.00 70.19 138 HIS A CA 1
ATOM 1094 C C . HIS A 1 138 ? -13.785 8.316 -13.559 1.00 70.19 138 HIS A C 1
ATOM 1096 O O . HIS A 1 138 ? -13.845 9.508 -13.866 1.00 70.19 138 HIS A O 1
ATOM 1102 N N . GLU A 1 139 ? -14.006 7.902 -12.310 1.00 68.44 139 GLU A N 1
ATOM 1103 C CA . GLU A 1 139 ? -14.283 8.814 -11.202 1.00 68.44 139 GLU A CA 1
ATOM 1104 C C . GLU A 1 139 ? -13.009 9.288 -10.489 1.00 68.44 139 GLU A C 1
ATOM 1106 O O . GLU A 1 139 ? -13.088 10.170 -9.629 1.00 68.44 139 GLU A O 1
ATOM 1111 N N . ILE A 1 140 ? -11.833 8.726 -10.812 1.00 67.19 140 ILE A N 1
ATOM 1112 C CA . ILE A 1 140 ? -10.640 8.860 -9.967 1.00 67.19 140 ILE A CA 1
ATOM 1113 C C . ILE A 1 140 ? -9.397 9.292 -10.732 1.00 67.19 140 ILE A C 1
ATOM 1115 O O . ILE A 1 140 ? -9.142 8.906 -11.865 1.00 67.19 140 ILE A O 1
ATOM 1119 N N . LYS A 1 141 ? -8.598 10.129 -10.064 1.00 66.06 141 LYS A N 1
ATOM 1120 C CA . LYS A 1 141 ? -7.257 10.516 -10.498 1.00 66.06 141 LYS A CA 1
ATOM 1121 C C . LYS A 1 141 ? -6.212 9.891 -9.568 1.00 66.06 141 LYS A C 1
ATOM 1123 O O . LYS A 1 141 ? -6.515 9.702 -8.385 1.00 66.06 141 LYS A O 1
ATOM 1128 N N . PRO A 1 142 ? -4.992 9.610 -10.066 1.00 67.06 142 PRO A N 1
ATOM 1129 C CA . PRO A 1 142 ? -3.871 9.205 -9.227 1.00 67.06 142 PRO A CA 1
ATOM 1130 C C . PRO A 1 142 ? -3.703 10.167 -8.056 1.00 67.06 142 PRO A C 1
ATOM 1132 O O . PRO A 1 142 ? -3.780 11.385 -8.228 1.00 67.06 142 PRO A O 1
ATOM 1135 N N . VAL A 1 143 ? -3.502 9.608 -6.867 1.00 80.25 143 VAL A N 1
ATOM 1136 C CA . VAL A 1 143 ? -3.480 10.378 -5.627 1.00 80.25 143 VAL A CA 1
ATOM 1137 C C . VAL A 1 143 ? -2.064 10.900 -5.376 1.00 80.25 143 VAL A C 1
ATOM 1139 O O . VAL A 1 143 ? -1.869 12.098 -5.1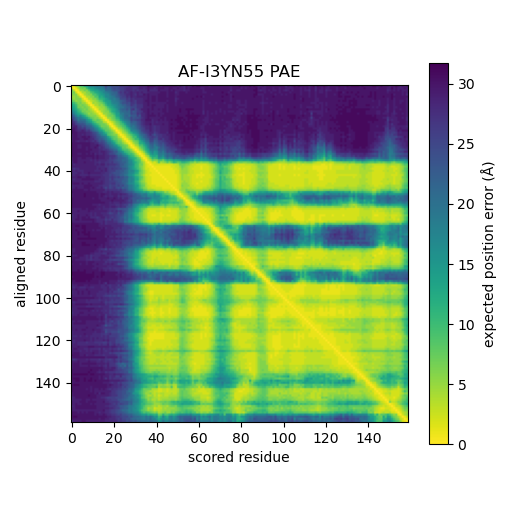91 1.00 80.25 143 VAL A O 1
ATOM 1142 N N . ALA A 1 144 ? -1.056 10.029 -5.443 1.00 81.12 144 ALA A N 1
ATOM 1143 C CA . ALA A 1 144 ? 0.346 10.429 -5.356 1.00 81.12 144 ALA A CA 1
ATOM 1144 C C . ALA A 1 144 ? 1.284 9.363 -5.941 1.00 81.12 144 ALA A C 1
ATOM 1146 O O . ALA A 1 144 ? 0.921 8.191 -6.033 1.00 81.12 144 ALA A O 1
ATOM 1147 N N . ALA A 1 145 ? 2.501 9.779 -6.301 1.00 81.69 145 ALA A N 1
ATOM 1148 C CA . ALA A 1 145 ? 3.563 8.897 -6.771 1.00 81.69 145 ALA A CA 1
ATOM 1149 C C . ALA A 1 145 ? 4.917 9.274 -6.146 1.00 81.69 145 ALA A C 1
ATOM 1151 O O . ALA A 1 145 ? 5.233 10.456 -5.961 1.00 81.69 145 ALA A O 1
ATOM 1152 N N . TRP A 1 146 ? 5.727 8.264 -5.838 1.00 84.38 146 TRP A N 1
ATOM 1153 C CA . TRP A 1 146 ? 7.078 8.423 -5.306 1.00 84.38 146 TRP A CA 1
ATOM 1154 C C . TRP A 1 146 ? 8.052 7.453 -5.964 1.00 84.38 146 TRP A C 1
ATOM 1156 O O . TRP A 1 146 ? 7.680 6.343 -6.341 1.00 84.38 146 TRP A O 1
ATOM 1166 N N . GLY A 1 147 ? 9.311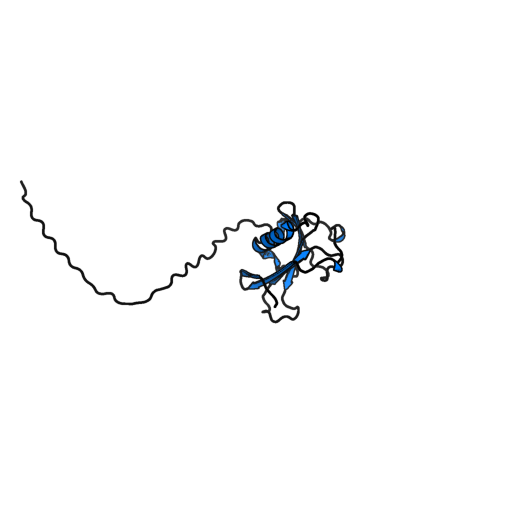 7.879 -6.033 1.00 80.44 147 GLY A N 1
ATOM 1167 C CA . GLY A 1 147 ? 10.449 7.007 -6.286 1.00 80.44 147 GLY A CA 1
ATOM 1168 C C . GLY A 1 147 ? 11.235 6.776 -5.001 1.00 80.44 147 GLY A C 1
ATOM 1169 O O . GLY A 1 147 ? 11.332 7.666 -4.153 1.00 80.44 147 GLY A O 1
ATOM 1170 N N . VAL A 1 148 ? 11.801 5.585 -4.858 1.00 77.88 148 VAL A N 1
ATOM 1171 C CA . VAL A 1 148 ? 12.760 5.275 -3.797 1.00 77.88 148 VAL A CA 1
ATOM 1172 C C . VAL A 1 148 ? 14.165 5.452 -4.354 1.00 77.88 148 VAL A C 1
ATOM 1174 O O . VAL A 1 148 ? 14.522 4.794 -5.326 1.00 77.88 148 VAL A O 1
ATOM 1177 N N . GLN A 1 149 ? 14.955 6.332 -3.738 1.00 72.12 149 GLN A N 1
ATOM 1178 C CA . GLN A 1 149 ? 16.369 6.511 -4.055 1.00 72.12 149 GLN A CA 1
ATOM 1179 C C . GLN A 1 149 ? 17.197 6.198 -2.809 1.00 72.12 149 GLN A C 1
ATOM 1181 O O . GLN A 1 149 ? 17.061 6.874 -1.787 1.00 72.12 149 GLN A O 1
ATOM 1186 N N . ALA A 1 150 ? 18.063 5.184 -2.905 1.00 71.56 150 ALA A N 1
ATOM 1187 C CA . ALA A 1 150 ? 18.691 4.565 -1.735 1.00 71.56 150 ALA A CA 1
ATOM 1188 C C . ALA A 1 150 ? 17.611 4.159 -0.709 1.00 71.56 150 ALA A C 1
ATOM 1190 O O . ALA A 1 150 ? 16.734 3.377 -1.059 1.00 71.56 150 ALA A O 1
ATOM 1191 N N . ASP A 1 151 ? 17.622 4.734 0.496 1.00 67.44 151 ASP A N 1
ATOM 1192 C CA . ASP A 1 151 ? 16.629 4.461 1.549 1.00 67.44 151 ASP A CA 1
ATOM 1193 C C . ASP A 1 151 ? 15.619 5.609 1.739 1.00 67.44 151 ASP A C 1
ATOM 1195 O O . ASP A 1 151 ? 14.882 5.657 2.722 1.00 67.44 151 ASP A O 1
ATOM 1199 N N . SER A 1 152 ? 15.591 6.579 0.820 1.00 74.25 152 SER A N 1
ATOM 1200 C CA . SER A 1 152 ? 14.729 7.760 0.918 1.00 74.25 152 SER A CA 1
ATOM 1201 C C . SER A 1 152 ? 13.578 7.706 -0.080 1.00 74.25 152 SER A C 1
ATOM 1203 O O . SER A 1 152 ? 13.777 7.497 -1.277 1.00 74.25 152 SER A O 1
ATOM 1205 N N . ILE A 1 153 ? 12.363 7.967 0.409 1.00 80.75 153 ILE A N 1
ATOM 1206 C CA . ILE A 1 153 ? 11.188 8.174 -0.441 1.00 80.75 153 ILE A CA 1
ATOM 1207 C C . ILE A 1 153 ? 11.199 9.616 -0.952 1.00 80.75 153 ILE A C 1
ATOM 1209 O O . ILE A 1 153 ? 11.105 10.564 -0.171 1.00 80.75 153 ILE A O 1
ATOM 1213 N N . ILE A 1 154 ? 11.249 9.784 -2.270 1.00 78.06 154 ILE A N 1
ATOM 1214 C CA . ILE A 1 154 ? 11.256 11.083 -2.942 1.00 78.06 154 ILE A CA 1
ATOM 1215 C C . ILE A 1 154 ? 9.950 11.232 -3.718 1.00 78.06 154 ILE A C 1
ATOM 1217 O O . ILE A 1 154 ? 9.630 10.416 -4.584 1.00 78.06 154 ILE A O 1
ATOM 1221 N N . ARG A 1 155 ? 9.165 12.276 -3.407 1.00 71.88 155 ARG A N 1
ATOM 1222 C CA . ARG A 1 155 ? 7.919 12.557 -4.141 1.00 71.88 155 ARG A CA 1
ATOM 1223 C C . ARG A 1 155 ? 8.286 12.927 -5.568 1.00 71.88 155 ARG A C 1
ATOM 1225 O O . ARG A 1 155 ? 8.990 13.911 -5.792 1.00 71.88 155 ARG A O 1
ATOM 1232 N N . TRP A 1 156 ? 7.812 12.126 -6.514 1.00 64.38 156 TRP A N 1
ATOM 1233 C CA . TRP A 1 156 ? 8.030 12.388 -7.923 1.00 64.38 156 TRP 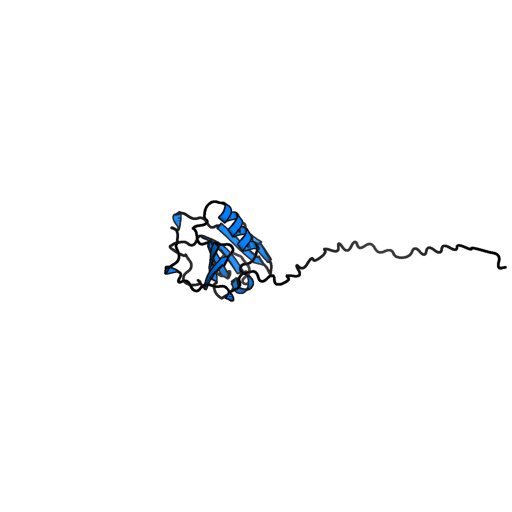A CA 1
ATOM 1234 C C . TRP A 1 156 ? 6.924 13.331 -8.375 1.00 64.38 156 TRP A C 1
ATOM 1236 O O . TRP A 1 156 ? 5.759 12.954 -8.471 1.00 64.38 156 TRP A O 1
ATOM 1246 N N . VAL A 1 157 ? 7.277 14.593 -8.590 1.00 47.81 157 VAL A N 1
ATOM 1247 C CA . VAL A 1 157 ? 6.423 15.503 -9.347 1.00 47.81 157 VAL A CA 1
ATOM 1248 C C . VAL 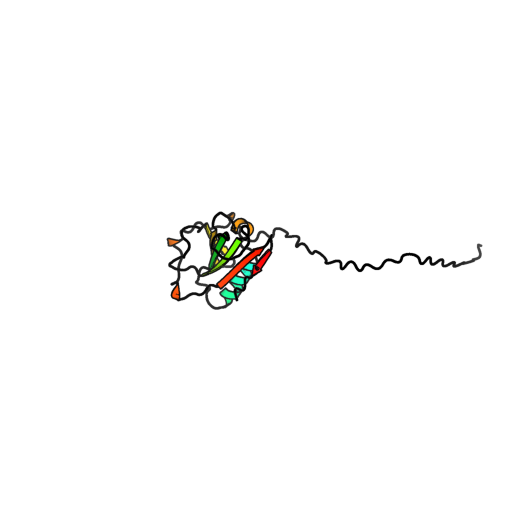A 1 157 ? 6.841 15.308 -10.796 1.00 47.81 157 VAL A C 1
ATOM 1250 O O . VAL A 1 157 ? 7.833 15.890 -11.232 1.00 47.81 157 VAL A O 1
ATOM 1253 N N . ALA A 1 158 ? 6.149 14.428 -11.523 1.00 39.09 158 ALA A N 1
ATOM 1254 C CA . ALA A 1 158 ? 6.222 14.508 -12.976 1.00 39.09 158 ALA A CA 1
ATOM 1255 C C . ALA A 1 158 ? 5.746 15.923 -13.374 1.00 39.09 158 ALA A C 1
ATOM 1257 O O . ALA A 1 158 ? 4.757 16.385 -12.794 1.00 39.09 158 ALA A O 1
ATOM 1258 N N . PRO A 1 159 ? 6.458 16.633 -14.264 1.00 39.06 159 PRO A N 1
ATOM 1259 C CA . PRO A 1 159 ? 5.993 17.915 -14.786 1.00 39.06 159 PRO A CA 1
ATOM 1260 C C . PRO A 1 159 ? 4.653 17.792 -15.522 1.00 39.06 159 PRO A C 1
ATOM 1262 O O . PRO A 1 159 ? 4.375 16.709 -16.089 1.00 39.06 159 PRO A O 1
#

Nearest PDB structures (foldseek):
  7ls2-assembly1_G2  TM=2.896E-01  e=2.148E+00  Mus musculus
  8j9j-assembly1_S4  TM=2.116E-01  e=9.901E+00  Euglena gracilis

Foldseek 3Di:
DDDDDDDDDDDDDDDDDDDDPPPPPPPPPPPPPPPVDQFAVVVVVLCVVVVVVPPLVWEKEWAWDAPPPDDPDDRLKIKIWIWTAAPDPPDPDQWLAWAQDPSHTYTYRYPPNNCVVGHDSVRGDPDDPVPDDHHHPVVIDTSFMWIDDPNDTHGDDDD

Organism: Alistipes finegoldii (strain DSM 17242 / JCM 16770 / CCUG 46020 / CIP 107999 / KCTC 15236 / AHN 2437) (NCBI:txid679935)

Sequence (159 aa):
MKKIVLLFTVLVLFAGCKHRKAIRVEDETPQNSEESFVLHPTIMAAIKEFGLSNHTDRIYAVYFTDTNDGFTMLKQDTLIYLSFLEETPLIDANYKGILDIDSLSVAIFDKNSCGNNFYDSTKLSTIPLSNLKKIPEHEIKPVAAWGVQADSIIRWVAP

Mean predicted aligned error: 14.49 Å

Radius of gyration: 27.04 Å; Cα contacts (8 Å, |Δi|>4): 210; chains: 1; bounding box: 69×49×80 Å

Solvent-accessible surface area (backbone atoms only — not comparable to full-atom values): 10230 Å² total; per-residue (Å²): 139,84,82,87,85,90,79,91,78,88,80,85,80,89,83,81,92,75,94,67,87,72,79,75,70,78,78,73,64,77,80,69,67,80,67,88,54,62,48,40,66,73,61,50,50,49,53,49,65,57,44,76,73,80,46,80,91,56,35,35,27,40,37,23,38,68,46,85,82,80,60,101,59,62,89,81,28,38,34,41,38,36,30,66,37,41,66,72,62,96,62,88,86,32,74,70,22,31,40,77,53,98,88,42,48,32,38,37,26,38,41,94,60,67,34,61,92,43,35,42,74,88,63,48,40,81,65,57,77,89,77,53,78,55,40,65,58,93,80,64,68,84,67,47,46,30,39,34,56,92,95,42,84,41,78,53,77,76,132